Protein AF-R5MSQ9-F1 (afdb_monomer)

Secondary structure (DSSP, 8-state):
--HHHHHHHHHHHHHHHHHHHHHHHHHHHHHHTTSTT-TTTTHHHHHHTS---HHHHHHHTTS-HHHHHHHHHHHHHHHHHHH-HHHHHTT-

Solvent-accessible surface area (backbone atoms only — not comparable to full-atom values): 5289 Å² total; per-residue (Å²): 145,65,68,64,67,56,48,53,50,52,54,50,52,54,50,51,52,52,52,52,52,52,49,52,53,49,47,49,54,57,33,52,62,74,46,62,87,43,96,66,40,66,53,52,52,41,42,75,73,68,63,47,51,63,61,57,52,12,59,77,67,74,50,52,52,64,59,46,54,52,50,47,52,52,54,50,56,58,40,41,52,66,70,35,51,75,64,50,65,76,75,112

Nearest PDB structures (foldseek):
  6dvb-assembly1_F  TM=9.050E-01  e=5.852E-02  Mycobacterium tuberculosis H37Rv
  1or7-assembly3_A  TM=9.015E-01  e=5.175E-02  Escherichia coli
  3hug-assembly6_K  TM=9.315E-01  e=9.572E-02  Mycobacterium tuberculosis H37Rv
  6in7-assembly1_B  TM=8.022E-01  e=5.503E-02  Pseudomonas aeruginosa PAO1
  7lq4-assembly1_A  TM=8.145E-01  e=2.002E-01  Rubrobacter radiotolerans

Radius of gyration: 19.26 Å; Cα contacts (8 Å, |Δi|>4): 48; chains: 1; bounding box: 48×33×52 Å

pLDDT: mean 91.66, std 11.82, range [54.78, 98.56]

Sequence (92 aa):
MYGDETLETRISELKQISVKTKSQIRLVKSSLKKIEDDKWYDIIPMYYFENMKIESIAEELDCSVSTISDNKKRLMNELKVYIFPDTFIEEL

Structure (mmCIF, N/CA/C/O backbone):
data_AF-R5MSQ9-F1
#
_entry.id   AF-R5MSQ9-F1
#
loop_
_atom_site.group_PDB
_atom_site.id
_atom_site.type_symbol
_atom_site.label_atom_id
_atom_site.label_alt_id
_atom_site.label_comp_id
_atom_site.label_asym_id
_atom_site.label_entity_id
_atom_site.label_seq_id
_atom_site.pdbx_PDB_ins_code
_atom_site.Cartn_x
_atom_site.Cartn_y
_atom_site.Cartn_z
_atom_site.occupancy
_atom_site.B_iso_or_equiv
_atom_site.auth_seq_id
_atom_site.auth_comp_id
_atom_site.auth_asym_id
_atom_site.auth_atom_id
_atom_site.pdbx_PDB_model_num
ATOM 1 N N . MET A 1 1 ? 34.774 0.934 -35.288 1.00 55.09 1 MET A N 1
ATOM 2 C CA . MET A 1 1 ? 33.439 0.305 -35.301 1.00 55.09 1 MET A CA 1
ATOM 3 C C . MET A 1 1 ? 33.165 -0.297 -33.918 1.00 55.09 1 MET A C 1
ATOM 5 O O . MET A 1 1 ? 33.129 -1.501 -33.789 1.00 55.09 1 MET A O 1
ATOM 9 N N . TYR A 1 2 ? 33.088 0.531 -32.866 1.00 57.66 2 TYR A N 1
ATOM 10 C CA . TYR A 1 2 ? 32.901 0.067 -31.469 1.00 57.66 2 TYR A CA 1
ATOM 11 C C . TYR A 1 2 ? 31.886 0.920 -30.675 1.00 57.66 2 TYR A C 1
ATOM 13 O O . TYR A 1 2 ? 31.380 0.489 -29.644 1.00 57.66 2 TYR A O 1
ATOM 21 N N . GLY A 1 3 ? 31.555 2.132 -31.146 1.00 63.06 3 GLY A N 1
ATOM 22 C CA . GLY A 1 3 ? 30.606 3.020 -30.463 1.00 63.06 3 GLY A CA 1
ATOM 23 C C . GLY A 1 3 ? 29.133 2.662 -30.682 1.00 63.06 3 GLY A C 1
ATOM 24 O O . GLY A 1 3 ? 28.325 2.884 -29.790 1.00 63.06 3 GLY A O 1
ATOM 25 N N . ASP A 1 4 ? 28.798 2.078 -31.833 1.00 69.56 4 ASP A N 1
ATOM 26 C CA . ASP A 1 4 ? 27.411 1.813 -32.243 1.00 69.56 4 ASP A CA 1
ATOM 27 C C . ASP A 1 4 ? 26.814 0.596 -31.510 1.00 69.56 4 ASP A C 1
ATOM 29 O O . ASP A 1 4 ? 25.760 0.683 -30.891 1.00 69.56 4 ASP A O 1
ATOM 33 N N . GLU A 1 5 ? 27.574 -0.502 -31.424 1.00 70.69 5 GLU A N 1
ATOM 34 C CA . GLU A 1 5 ? 27.202 -1.713 -30.673 1.00 70.69 5 GLU A CA 1
ATOM 35 C C . GLU A 1 5 ? 26.996 -1.436 -29.169 1.00 70.69 5 GLU A C 1
ATOM 37 O O . GLU A 1 5 ? 26.086 -1.975 -28.533 1.00 70.69 5 GLU A O 1
ATOM 42 N N . THR A 1 6 ? 27.788 -0.517 -28.602 1.00 84.75 6 THR A N 1
ATOM 43 C CA . THR A 1 6 ? 27.652 -0.096 -27.197 1.00 84.75 6 THR A CA 1
ATOM 44 C C . THR A 1 6 ? 26.377 0.728 -26.969 1.00 84.75 6 THR A C 1
ATOM 46 O O . THR A 1 6 ? 25.752 0.620 -25.912 1.00 84.75 6 THR A O 1
ATOM 49 N N . LEU A 1 7 ? 25.970 1.556 -27.938 1.00 91.25 7 LEU A N 1
ATOM 50 C CA . LEU A 1 7 ? 24.740 2.350 -27.856 1.00 91.25 7 LEU A CA 1
ATOM 51 C C . LEU A 1 7 ? 23.497 1.472 -28.016 1.00 91.25 7 LEU A C 1
ATOM 53 O O . LEU A 1 7 ? 22.575 1.586 -27.207 1.00 91.25 7 LEU A O 1
ATOM 57 N N . GLU A 1 8 ? 23.500 0.559 -28.985 1.00 91.62 8 GLU A N 1
ATOM 58 C CA . GLU A 1 8 ? 22.407 -0.399 -29.187 1.00 91.62 8 GLU A CA 1
ATOM 59 C C . GLU A 1 8 ? 22.190 -1.288 -27.958 1.00 91.62 8 GLU A C 1
ATOM 61 O O . GLU A 1 8 ? 21.053 -1.489 -27.519 1.00 91.62 8 GLU A O 1
ATOM 66 N N . THR A 1 9 ? 23.278 -1.735 -27.324 1.00 93.56 9 THR A N 1
ATOM 67 C CA . THR A 1 9 ? 23.210 -2.492 -26.064 1.00 93.56 9 THR A CA 1
ATOM 68 C C . THR A 1 9 ? 22.513 -1.684 -24.965 1.00 93.56 9 THR A C 1
ATOM 70 O O . THR A 1 9 ? 21.538 -2.157 -24.380 1.00 93.56 9 THR A O 1
ATOM 73 N N . ARG A 1 10 ? 22.918 -0.425 -24.742 1.00 93.88 10 ARG A N 1
ATOM 74 C CA . ARG A 1 10 ? 22.286 0.455 -23.736 1.00 93.88 10 ARG A CA 1
ATOM 75 C C . ARG A 1 10 ? 20.812 0.724 -24.040 1.00 93.88 10 ARG A C 1
ATOM 77 O O . ARG A 1 10 ? 19.982 0.746 -23.132 1.00 93.88 10 ARG A O 1
ATOM 84 N N . ILE A 1 11 ? 20.464 0.928 -25.312 1.00 95.56 11 ILE A N 1
ATOM 85 C CA . ILE A 1 11 ? 19.070 1.116 -25.739 1.00 95.56 11 ILE A CA 1
ATOM 86 C C . ILE A 1 11 ? 18.248 -0.142 -25.431 1.00 95.56 11 ILE A C 1
ATOM 88 O O . ILE A 1 11 ? 17.116 -0.034 -24.950 1.00 95.56 11 ILE A O 1
ATOM 92 N N . SER A 1 12 ? 18.804 -1.327 -25.685 1.00 95.50 12 SER A N 1
ATOM 93 C CA . SER A 1 12 ? 18.165 -2.608 -25.375 1.00 95.50 12 SER A CA 1
ATOM 94 C C . SER A 1 12 ? 17.926 -2.779 -23.870 1.00 95.50 12 SER A C 1
ATOM 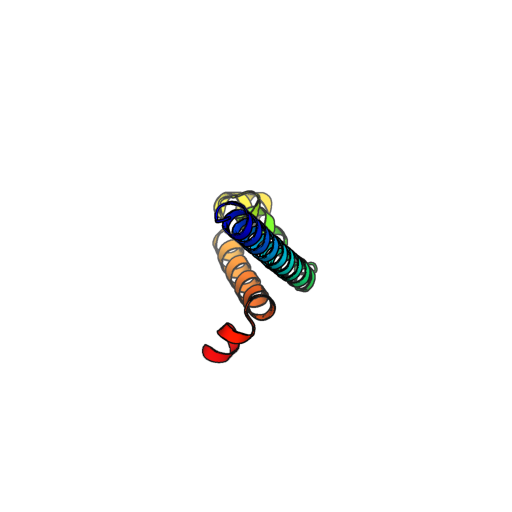96 O O . SER A 1 12 ? 16.803 -3.076 -23.454 1.00 95.50 12 SE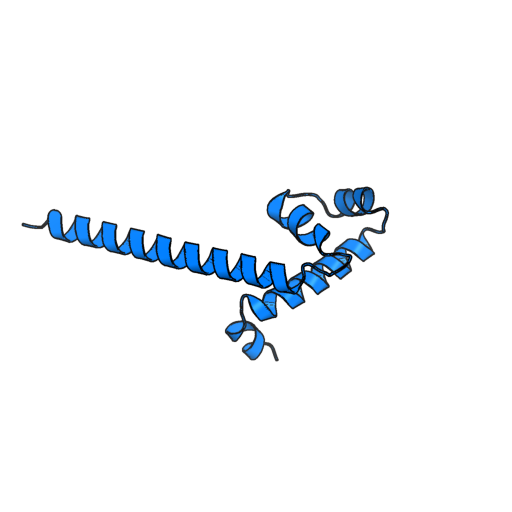R A O 1
ATOM 98 N N . GLU A 1 13 ? 18.932 -2.490 -23.042 1.00 95.56 13 GLU A N 1
ATOM 99 C CA . GLU A 1 13 ? 18.833 -2.544 -21.576 1.00 95.56 13 GLU A CA 1
ATOM 100 C C . GLU A 1 13 ? 17.743 -1.602 -21.041 1.00 95.56 13 GLU A C 1
ATOM 102 O O . GLU A 1 13 ? 16.873 -2.015 -20.267 1.00 95.56 13 GLU A O 1
ATOM 107 N N . LEU A 1 14 ? 17.714 -0.349 -21.508 1.00 95.75 14 LEU A N 1
ATOM 108 C CA . LEU A 1 14 ? 16.687 0.624 -21.117 1.00 95.75 14 LEU A CA 1
ATOM 109 C C . LEU A 1 14 ? 15.278 0.167 -21.521 1.00 95.75 14 LEU A C 1
ATOM 111 O O . LEU A 1 14 ? 14.324 0.317 -20.746 1.00 95.75 14 LEU A O 1
ATOM 115 N N . LYS A 1 15 ? 15.129 -0.424 -22.713 1.00 96.00 15 LYS A N 1
ATOM 116 C CA . LYS A 1 15 ? 13.853 -1.005 -23.161 1.00 96.00 15 LYS A CA 1
ATOM 117 C C . LYS A 1 15 ? 13.421 -2.148 -22.244 1.00 96.00 15 LYS A C 1
ATOM 119 O O . LYS A 1 15 ? 12.258 -2.177 -21.838 1.00 96.00 15 LYS A O 1
ATOM 124 N N . GLN A 1 16 ? 14.332 -3.049 -21.879 1.00 96.12 16 GLN A N 1
ATOM 125 C CA . GLN A 1 16 ? 14.036 -4.160 -20.969 1.00 96.12 16 GLN A CA 1
ATOM 126 C C . GLN A 1 16 ? 13.603 -3.670 -19.583 1.00 96.12 16 GLN A C 1
ATOM 128 O O . GLN A 1 16 ? 12.589 -4.145 -19.063 1.00 96.12 16 GLN A O 1
ATOM 133 N N . ILE A 1 17 ? 14.299 -2.676 -19.020 1.00 95.12 17 ILE A N 1
ATOM 134 C CA . ILE A 1 17 ? 13.915 -2.041 -17.750 1.00 95.12 17 ILE A CA 1
ATOM 135 C C . ILE A 1 17 ? 12.499 -1.470 -17.860 1.00 95.12 17 ILE A C 1
ATOM 137 O O . ILE A 1 17 ? 11.642 -1.793 -17.039 1.00 95.12 17 ILE A O 1
ATOM 141 N N . SER A 1 18 ? 12.210 -0.699 -18.913 1.00 96.31 18 SER A N 1
ATOM 142 C CA . SER A 1 18 ? 10.879 -0.117 -19.130 1.00 96.31 18 SER A CA 1
ATOM 143 C C . SER A 1 18 ? 9.780 -1.182 -19.208 1.00 96.31 18 SER A C 1
ATOM 145 O O . SER A 1 18 ? 8.719 -1.034 -18.593 1.00 96.31 18 SER A O 1
ATOM 147 N N . VAL A 1 19 ? 10.022 -2.279 -19.934 1.00 96.94 19 VAL A N 1
ATOM 148 C CA . VAL A 1 19 ? 9.073 -3.397 -20.051 1.00 96.94 19 VAL A CA 1
ATOM 149 C C . VAL A 1 19 ? 8.832 -4.055 -18.692 1.00 96.94 19 VAL A C 1
ATOM 151 O O . VAL A 1 19 ? 7.671 -4.261 -18.318 1.00 96.94 19 VAL A O 1
ATOM 154 N N . LYS A 1 20 ? 9.899 -4.328 -17.931 1.00 94.31 20 LYS A N 1
ATOM 155 C CA . LYS A 1 20 ? 9.812 -4.926 -16.593 1.00 94.31 20 LYS A CA 1
ATOM 156 C C . LYS A 1 20 ? 9.028 -4.029 -15.636 1.00 94.31 20 LYS A C 1
ATOM 158 O O . LYS A 1 20 ? 8.065 -4.497 -15.030 1.00 94.31 20 LYS A O 1
ATOM 163 N N . THR A 1 21 ? 9.353 -2.737 -15.579 1.00 95.19 21 THR A N 1
ATOM 164 C CA . THR A 1 21 ? 8.640 -1.754 -14.750 1.00 95.19 21 THR A CA 1
ATOM 165 C C . THR A 1 21 ? 7.159 -1.679 -15.116 1.00 95.19 21 THR A C 1
ATOM 167 O O . THR A 1 21 ? 6.302 -1.741 -14.237 1.00 95.19 21 THR A O 1
ATOM 170 N N . LYS A 1 22 ? 6.814 -1.620 -16.411 1.00 96.56 22 LYS A N 1
ATOM 171 C CA . LYS A 1 22 ? 5.406 -1.628 -16.849 1.00 96.56 22 LYS A CA 1
ATOM 172 C C . LYS A 1 22 ? 4.677 -2.901 -16.418 1.00 96.56 22 LYS A C 1
ATOM 174 O O . LYS A 1 22 ? 3.501 -2.832 -16.071 1.00 96.56 22 LYS A O 1
ATOM 179 N N . SER A 1 23 ? 5.354 -4.048 -16.444 1.00 94.75 23 SER A N 1
ATOM 180 C CA . SER A 1 23 ? 4.784 -5.311 -15.970 1.00 94.75 23 SER A CA 1
ATOM 181 C C . SER A 1 23 ? 4.502 -5.284 -14.470 1.00 94.75 23 SER A C 1
ATOM 183 O O . SER A 1 23 ? 3.394 -5.617 -14.057 1.00 94.75 23 SER A O 1
ATOM 185 N N . GLN A 1 24 ? 5.449 -4.791 -13.670 1.00 93.25 24 GLN A N 1
ATOM 186 C CA . GLN A 1 24 ? 5.278 -4.636 -12.223 1.00 93.25 24 GLN A CA 1
ATOM 187 C C . GLN A 1 24 ? 4.134 -3.671 -11.882 1.00 93.25 24 GLN A C 1
ATOM 189 O O . GLN A 1 24 ? 3.303 -3.982 -11.036 1.00 93.25 24 GLN A O 1
ATOM 194 N N . ILE A 1 25 ? 4.022 -2.544 -12.595 1.00 95.50 25 ILE A N 1
ATOM 195 C CA . ILE A 1 25 ? 2.901 -1.607 -12.419 1.00 95.50 25 ILE A CA 1
ATOM 196 C C . ILE A 1 25 ? 1.563 -2.298 -12.710 1.00 95.50 25 ILE A C 1
ATOM 198 O O . ILE A 1 25 ? 0.607 -2.120 -11.957 1.00 95.50 25 ILE A O 1
ATOM 202 N N . ARG A 1 26 ? 1.472 -3.085 -13.792 1.00 96.69 26 ARG A N 1
ATOM 203 C CA . ARG A 1 26 ? 0.246 -3.836 -14.109 1.00 96.69 26 ARG A CA 1
ATOM 204 C C . ARG A 1 26 ? -0.092 -4.849 -13.021 1.00 96.69 26 ARG A C 1
ATOM 206 O O . ARG A 1 26 ? -1.257 -4.930 -12.645 1.00 96.69 26 ARG A O 1
ATOM 213 N N . LEU A 1 27 ? 0.908 -5.560 -12.502 1.00 95.31 27 LEU A N 1
ATOM 214 C CA . LEU A 1 27 ? 0.734 -6.522 -11.418 1.00 95.31 27 LEU A CA 1
ATOM 215 C C . LEU A 1 27 ? 0.159 -5.848 -10.168 1.00 95.31 27 LEU A C 1
ATOM 217 O O . LEU A 1 27 ? -0.887 -6.274 -9.677 1.00 95.31 27 LEU A O 1
ATOM 221 N N . VAL A 1 28 ? 0.770 -4.747 -9.718 1.00 95.00 28 VAL A N 1
ATOM 222 C CA . VAL A 1 28 ? 0.290 -3.979 -8.557 1.00 95.00 28 VAL A CA 1
ATOM 223 C C . VAL A 1 28 ? -1.135 -3.479 -8.789 1.00 95.00 28 VAL A C 1
ATOM 225 O O . VAL A 1 28 ? -1.997 -3.714 -7.950 1.00 95.00 28 VAL A O 1
ATOM 228 N N . LYS A 1 29 ? -1.430 -2.881 -9.952 1.00 96.50 29 LYS A N 1
ATOM 229 C CA . LYS A 1 29 ? -2.792 -2.426 -10.288 1.00 96.50 29 LYS A CA 1
ATOM 230 C C . LYS A 1 29 ? -3.814 -3.562 -10.249 1.00 96.50 29 LYS A C 1
ATOM 232 O O . LYS A 1 29 ? -4.892 -3.396 -9.692 1.00 96.50 29 LYS A O 1
ATOM 237 N N . SER A 1 30 ? -3.479 -4.717 -10.824 1.00 96.81 30 SER A N 1
ATOM 238 C CA . SER A 1 30 ? -4.371 -5.880 -10.807 1.00 96.81 30 SER A CA 1
ATOM 239 C C . SER A 1 30 ? -4.551 -6.478 -9.412 1.00 96.81 30 SER A C 1
ATOM 241 O O . SER A 1 30 ? -5.617 -7.012 -9.135 1.00 96.81 30 SER A O 1
ATOM 243 N N . SER A 1 31 ? -3.542 -6.357 -8.544 1.00 96.25 31 SER A N 1
ATOM 244 C CA . SER A 1 31 ? -3.581 -6.830 -7.156 1.00 96.25 31 SER A CA 1
ATOM 245 C C . SER A 1 31 ? -4.425 -5.911 -6.279 1.00 96.25 31 SER A C 1
ATOM 247 O O . SER A 1 31 ? -5.251 -6.396 -5.519 1.00 96.25 31 SER A O 1
ATOM 249 N N . LEU A 1 32 ? -4.297 -4.589 -6.441 1.00 97.25 32 LEU A N 1
ATOM 250 C CA . LEU A 1 32 ? -5.166 -3.611 -5.774 1.00 97.25 32 LEU A CA 1
ATOM 251 C C . LEU A 1 32 ? -6.637 -3.849 -6.120 1.00 97.25 32 LEU A C 1
ATOM 253 O O . LEU A 1 32 ? -7.479 -3.850 -5.232 1.00 97.25 32 LEU A O 1
ATOM 257 N N . LYS A 1 33 ? -6.927 -4.178 -7.385 1.00 97.50 33 LYS A N 1
ATOM 258 C CA . LYS A 1 33 ? -8.277 -4.548 -7.825 1.00 97.50 33 LYS A CA 1
ATOM 259 C C . LYS A 1 33 ? -8.854 -5.767 -7.083 1.00 97.50 33 LYS A C 1
ATOM 261 O O . LYS A 1 33 ? -10.062 -5.924 -7.015 1.00 97.50 33 LYS A O 1
ATOM 266 N N . LYS A 1 34 ? -8.020 -6.657 -6.532 1.00 96.44 34 LYS A N 1
ATOM 267 C CA . LYS A 1 34 ? -8.498 -7.829 -5.774 1.00 96.44 34 LYS A CA 1
ATOM 268 C C . LYS A 1 34 ? -9.061 -7.476 -4.404 1.00 96.44 34 LYS A C 1
ATOM 270 O O . LYS A 1 34 ? -9.834 -8.265 -3.878 1.00 96.44 34 LYS A O 1
ATOM 275 N N . ILE A 1 35 ? -8.675 -6.327 -3.860 1.00 96.62 35 ILE A N 1
ATOM 276 C CA . ILE A 1 35 ? -9.067 -5.872 -2.524 1.00 96.62 35 ILE A CA 1
ATOM 277 C C . ILE A 1 35 ? -9.918 -4.594 -2.571 1.00 96.62 35 ILE A C 1
ATOM 279 O O . ILE A 1 35 ? -10.143 -3.985 -1.533 1.00 96.62 35 ILE A O 1
ATOM 283 N N . GLU A 1 36 ? -10.362 -4.165 -3.761 1.00 97.38 36 GLU A N 1
ATOM 284 C CA . GLU A 1 36 ? -11.033 -2.868 -3.958 1.00 97.38 36 GLU A CA 1
ATOM 285 C C . GLU A 1 36 ? -12.392 -2.767 -3.249 1.00 97.38 36 GLU A C 1
ATOM 287 O O . GLU A 1 36 ? -12.796 -1.676 -2.863 1.00 97.38 36 GLU A O 1
ATOM 292 N N . ASP A 1 37 ? -13.057 -3.902 -3.018 1.00 97.75 37 ASP A N 1
ATOM 293 C CA . ASP A 1 37 ? -14.346 -3.977 -2.317 1.00 97.75 37 ASP A CA 1
ATOM 294 C C . ASP A 1 37 ? -14.204 -4.022 -0.780 1.00 97.75 37 ASP A C 1
ATOM 296 O O . ASP A 1 37 ? -15.201 -4.081 -0.053 1.00 97.75 37 ASP A O 1
ATOM 300 N N . ASP A 1 38 ? -12.978 -4.039 -0.248 1.00 97.88 38 ASP A N 1
ATOM 301 C CA . ASP A 1 38 ? -12.752 -4.074 1.195 1.00 97.88 38 ASP A CA 1
ATOM 302 C C . ASP A 1 38 ? -13.094 -2.721 1.834 1.00 97.88 38 ASP A C 1
ATOM 304 O O . ASP A 1 38 ? -12.611 -1.675 1.408 1.00 97.88 38 ASP A O 1
ATOM 308 N N . LYS A 1 39 ? -13.871 -2.728 2.925 1.00 97.44 39 LYS A N 1
ATOM 309 C CA . LYS A 1 39 ? -14.277 -1.496 3.629 1.00 97.44 39 LYS A CA 1
ATOM 310 C C . LYS A 1 39 ? -13.111 -0.642 4.145 1.00 97.44 39 LYS A C 1
ATOM 312 O O . LYS A 1 39 ? -13.322 0.506 4.513 1.00 97.44 39 LYS A O 1
ATOM 317 N N . TRP A 1 40 ? -11.916 -1.218 4.250 1.00 98.12 40 TRP A N 1
ATOM 318 C CA . TRP A 1 40 ? -10.703 -0.540 4.692 1.00 98.12 40 TRP A CA 1
ATOM 319 C C . TRP A 1 40 ? -9.722 -0.275 3.544 1.00 98.12 40 TRP A C 1
ATOM 321 O O . TRP A 1 40 ? -8.591 0.134 3.809 1.00 98.12 40 TRP A O 1
ATOM 331 N N . TYR A 1 41 ? -10.119 -0.516 2.290 1.00 98.38 41 TYR A N 1
ATOM 332 C CA . TYR A 1 41 ? -9.264 -0.378 1.111 1.00 98.38 41 TYR A CA 1
ATOM 333 C C . TYR A 1 41 ? -8.525 0.965 1.071 1.00 98.38 41 TYR A C 1
ATOM 335 O O . TYR A 1 41 ? -7.314 0.974 0.842 1.00 98.38 41 TYR A O 1
ATOM 343 N N . ASP A 1 42 ? -9.215 2.064 1.395 1.00 98.19 42 ASP A N 1
ATOM 344 C CA . ASP A 1 42 ? -8.688 3.437 1.351 1.00 98.19 42 ASP A CA 1
ATOM 345 C C . ASP A 1 42 ? -7.445 3.662 2.229 1.00 98.19 42 ASP A C 1
ATOM 347 O O . ASP A 1 42 ? -6.622 4.528 1.929 1.00 98.19 42 ASP A O 1
ATOM 351 N N . ILE A 1 43 ? -7.209 2.815 3.240 1.00 98.44 43 ILE A N 1
ATOM 352 C CA . ILE A 1 43 ? -5.975 2.853 4.038 1.00 98.44 43 ILE A CA 1
ATOM 353 C C . ILE A 1 43 ? -4.730 2.686 3.148 1.00 98.44 43 ILE A C 1
ATOM 355 O O . ILE A 1 43 ? -3.691 3.296 3.412 1.00 98.44 43 ILE A O 1
ATOM 359 N N . ILE A 1 44 ? -4.800 1.850 2.105 1.00 98.19 44 ILE A N 1
ATOM 360 C CA . ILE A 1 44 ? -3.664 1.572 1.216 1.00 98.19 44 ILE A CA 1
ATOM 361 C C . ILE A 1 44 ? -3.245 2.814 0.410 1.00 98.19 44 ILE A C 1
ATOM 363 O O . ILE A 1 44 ? -2.073 3.191 0.529 1.00 98.19 44 ILE A O 1
ATOM 367 N N . PRO A 1 45 ? -4.117 3.464 -0.391 1.00 97.94 45 PRO A N 1
ATOM 368 C CA . PRO A 1 45 ? -3.739 4.667 -1.123 1.00 97.94 45 PRO A CA 1
ATOM 369 C C . PRO A 1 45 ? -3.357 5.829 -0.200 1.00 97.94 45 PRO A C 1
ATOM 371 O O . PRO A 1 45 ? -2.312 6.442 -0.433 1.00 97.94 45 PRO A O 1
ATOM 374 N N . MET A 1 46 ? -4.097 6.063 0.890 1.00 98.44 46 MET A N 1
ATOM 375 C CA . MET A 1 46 ? -3.771 7.122 1.854 1.00 98.44 46 MET A CA 1
ATOM 376 C C . MET A 1 46 ? -2.362 6.944 2.443 1.00 98.44 46 MET A C 1
ATOM 378 O O . MET A 1 46 ? -1.559 7.878 2.496 1.00 98.44 46 MET A O 1
ATOM 382 N N . TYR A 1 47 ? -2.007 5.723 2.852 1.00 98.44 47 TYR A N 1
ATOM 383 C CA . TYR A 1 47 ? -0.712 5.475 3.483 1.00 98.44 47 TYR A CA 1
ATOM 384 C C . TYR A 1 47 ? 0.448 5.428 2.480 1.00 98.44 47 TYR A C 1
ATOM 386 O O . TYR A 1 47 ? 1.499 6.015 2.729 1.00 98.44 47 TYR A O 1
ATOM 394 N N . TYR A 1 48 ? 0.297 4.715 1.358 1.00 97.19 48 TYR A N 1
ATOM 395 C CA . TYR A 1 48 ? 1.416 4.429 0.448 1.00 97.19 48 TYR A CA 1
ATOM 396 C C . TYR A 1 48 ? 1.539 5.395 -0.733 1.00 97.19 48 TYR A C 1
ATOM 398 O O . TYR A 1 48 ? 2.634 5.517 -1.283 1.00 97.19 48 TYR A O 1
ATOM 406 N N . PHE A 1 49 ? 0.456 6.053 -1.154 1.00 96.12 49 PHE A N 1
ATOM 407 C CA . PHE A 1 49 ? 0.478 6.972 -2.301 1.00 96.12 49 PHE A CA 1
ATOM 408 C C . PHE A 1 49 ? 0.426 8.431 -1.854 1.00 96.12 49 PHE A C 1
ATOM 410 O O . PHE A 1 49 ? 1.143 9.263 -2.408 1.00 96.12 49 PHE A O 1
ATOM 417 N N . GLU A 1 50 ? -0.354 8.726 -0.817 1.00 98.00 50 GLU A N 1
ATOM 418 C CA . GLU A 1 50 ? -0.499 10.081 -0.269 1.00 98.00 50 GLU A CA 1
ATOM 419 C C . GLU A 1 50 ? 0.459 10.354 0.902 1.00 98.00 50 GLU A C 1
ATOM 421 O O . GLU A 1 50 ? 0.628 11.500 1.311 1.00 98.00 50 GLU A O 1
ATOM 426 N N . ASN A 1 51 ? 1.157 9.324 1.397 1.00 97.88 51 ASN A N 1
ATOM 427 C CA . ASN A 1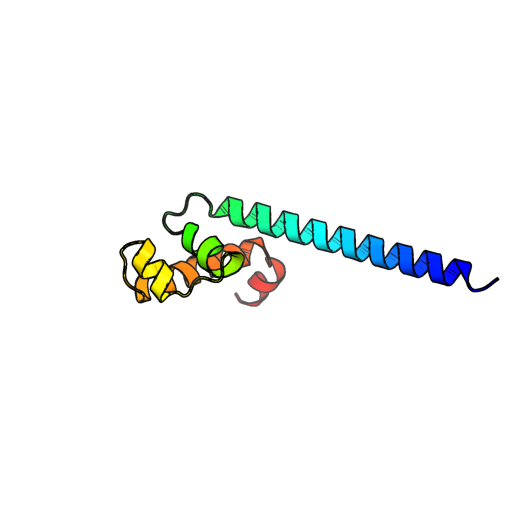 51 ? 2.087 9.400 2.531 1.00 97.88 51 ASN A CA 1
ATOM 428 C C . ASN A 1 51 ? 1.444 9.954 3.818 1.00 97.88 51 ASN A C 1
ATOM 430 O O . ASN A 1 51 ? 2.114 10.613 4.622 1.00 97.88 51 ASN A O 1
ATOM 434 N N . MET A 1 52 ? 0.154 9.686 4.036 1.00 98.44 52 MET A N 1
ATOM 435 C CA . MET A 1 52 ? -0.525 10.052 5.277 1.00 98.44 52 MET A CA 1
ATOM 436 C C . MET A 1 52 ? 0.009 9.237 6.461 1.00 98.44 52 MET A C 1
ATOM 438 O O . MET A 1 52 ? 0.355 8.057 6.347 1.00 98.44 52 MET A O 1
ATOM 442 N N . LYS A 1 53 ? 0.044 9.868 7.639 1.00 98.31 53 LYS A N 1
ATOM 443 C CA . LYS A 1 53 ? 0.353 9.178 8.897 1.00 98.31 53 LYS A CA 1
ATOM 444 C C . LYS A 1 53 ? -0.848 8.355 9.359 1.00 98.31 53 LYS A C 1
ATOM 446 O O . LYS A 1 53 ? -1.987 8.728 9.095 1.00 98.31 53 LYS A O 1
ATOM 451 N N . ILE A 1 54 ? -0.599 7.268 10.091 1.00 97.94 54 ILE A N 1
ATOM 452 C CA . ILE A 1 54 ? -1.661 6.379 10.599 1.00 97.94 54 ILE A CA 1
ATOM 453 C C . ILE A 1 54 ? -2.653 7.160 11.468 1.00 97.94 54 ILE A C 1
ATOM 455 O O . ILE A 1 54 ? -3.851 6.914 11.386 1.00 97.94 54 ILE A O 1
ATOM 459 N N . GLU A 1 55 ? -2.170 8.122 12.254 1.00 98.50 55 GLU A N 1
ATOM 460 C CA . GLU A 1 55 ? -2.997 8.983 13.099 1.00 98.50 55 GLU A CA 1
ATOM 461 C C . GLU A 1 55 ? -3.947 9.857 12.273 1.00 98.50 55 GLU A C 1
ATOM 463 O O . GLU A 1 55 ? -5.124 9.944 12.600 1.00 98.50 55 GLU A O 1
ATOM 468 N N . SER A 1 56 ? -3.465 10.438 11.170 1.00 98.56 56 SER A N 1
ATOM 469 C CA . SER A 1 56 ? -4.290 11.252 10.267 1.00 98.56 56 SER A CA 1
ATOM 470 C C . SER A 1 56 ? -5.326 10.414 9.520 1.00 98.56 56 SER A C 1
ATOM 472 O O . SER A 1 56 ? -6.446 10.859 9.327 1.00 98.56 56 SER A O 1
ATOM 474 N N . ILE A 1 57 ? -4.977 9.184 9.131 1.00 98.50 57 ILE A N 1
ATOM 475 C CA . ILE A 1 57 ? -5.929 8.247 8.510 1.00 98.50 57 ILE A CA 1
ATOM 476 C C . ILE A 1 57 ? -7.005 7.828 9.521 1.00 98.50 57 ILE A C 1
ATOM 478 O O . ILE A 1 57 ? -8.173 7.700 9.171 1.00 98.50 57 ILE A O 1
ATOM 482 N N . ALA A 1 58 ? -6.617 7.605 10.778 1.00 98.50 58 ALA A N 1
ATOM 483 C CA . ALA A 1 58 ? -7.547 7.250 11.844 1.00 98.50 58 ALA A CA 1
ATOM 484 C C . ALA A 1 58 ? -8.549 8.380 12.125 1.00 98.50 58 ALA A C 1
ATOM 486 O O . ALA A 1 58 ? -9.728 8.101 12.322 1.00 98.50 58 ALA A O 1
ATOM 487 N N . GLU A 1 59 ? -8.086 9.633 12.091 1.00 98.25 59 GLU A N 1
ATOM 488 C CA . GLU A 1 59 ? -8.934 10.826 12.181 1.00 98.25 59 GLU A CA 1
ATOM 489 C C . GLU A 1 59 ? -9.884 10.947 10.978 1.00 98.25 59 GLU A C 1
ATOM 491 O O . GLU A 1 59 ? -11.088 11.078 11.176 1.00 98.25 59 GLU A O 1
ATOM 496 N N . GLU A 1 60 ? -9.375 10.821 9.747 1.00 98.00 60 GLU A N 1
ATOM 497 C CA . GLU A 1 60 ? -10.174 10.911 8.511 1.00 98.00 60 GLU A CA 1
ATOM 498 C C . GLU A 1 60 ? -11.278 9.839 8.443 1.00 98.00 60 GLU A C 1
ATOM 500 O O . GLU A 1 60 ? -12.389 10.103 7.987 1.00 98.00 60 GLU A O 1
ATOM 505 N N . LEU A 1 61 ? -10.986 8.625 8.921 1.00 97.06 61 LEU A N 1
ATOM 506 C CA . LEU A 1 61 ? -11.906 7.483 8.896 1.00 97.06 61 LEU A CA 1
ATOM 507 C C . LEU A 1 61 ? -12.704 7.296 10.201 1.00 97.06 61 LEU A C 1
ATOM 509 O O . LEU A 1 61 ? -13.341 6.254 10.364 1.00 97.06 61 LEU A O 1
ATOM 513 N N . ASP A 1 62 ? -12.644 8.260 11.127 1.00 97.50 62 ASP A N 1
ATOM 514 C CA . ASP A 1 62 ? -13.322 8.245 12.436 1.00 97.50 62 ASP A CA 1
ATOM 515 C C . ASP A 1 62 ? -13.174 6.906 13.186 1.00 97.50 62 ASP A C 1
ATOM 517 O O . ASP A 1 62 ? -14.135 6.227 13.563 1.00 97.50 62 ASP A O 1
ATOM 521 N N . CYS A 1 63 ? -11.930 6.457 13.360 1.00 96.75 63 CYS A N 1
ATOM 522 C CA . CYS A 1 63 ? -11.644 5.194 14.030 1.00 96.75 63 CYS A CA 1
ATOM 523 C C . CYS A 1 63 ? -10.339 5.232 14.832 1.00 96.75 63 CYS A C 1
ATOM 525 O O . CYS A 1 63 ? -9.608 6.217 14.870 1.00 96.75 63 CYS A O 1
ATOM 527 N N . SER A 1 64 ? -10.037 4.140 15.537 1.00 98.19 64 SER A N 1
ATOM 528 C CA . SER A 1 64 ? -8.821 4.075 16.352 1.00 98.19 64 SER A CA 1
ATOM 529 C C . SER A 1 64 ? -7.566 3.800 15.516 1.00 98.19 64 SER A C 1
ATOM 531 O O . SER A 1 64 ? -7.578 3.014 14.566 1.00 98.19 64 SER A O 1
ATOM 533 N N . VAL A 1 65 ? -6.436 4.362 15.950 1.00 98.44 65 VAL A N 1
ATOM 534 C CA . VAL A 1 65 ? -5.101 4.119 15.367 1.00 98.44 65 VAL A CA 1
ATOM 535 C C . VAL A 1 65 ? -4.759 2.626 15.302 1.00 98.44 65 VAL A C 1
ATOM 537 O O . VAL A 1 65 ? -4.160 2.168 14.325 1.00 98.44 65 VAL A O 1
ATOM 540 N N . SER A 1 66 ? -5.156 1.842 16.313 1.00 98.31 66 SER A N 1
ATOM 541 C CA . SER A 1 66 ? -4.968 0.386 16.312 1.00 98.31 66 SER A CA 1
ATOM 542 C C . SER A 1 66 ? -5.793 -0.286 15.215 1.00 98.31 66 SER A C 1
ATOM 544 O O . SER A 1 66 ? -5.256 -1.106 14.478 1.00 98.31 66 SER A O 1
ATOM 546 N N . THR A 1 67 ? -7.051 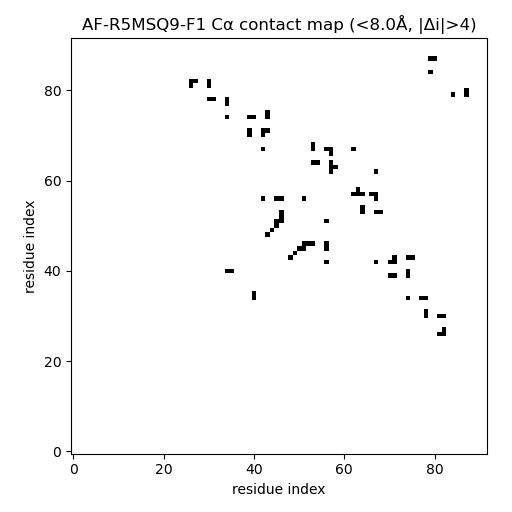0.128 15.024 1.00 98.25 67 THR A N 1
ATOM 547 C CA . THR A 1 67 ? -7.909 -0.387 13.943 1.00 98.25 67 THR A CA 1
ATOM 548 C C . THR A 1 67 ? -7.303 -0.122 12.565 1.00 98.25 67 THR A C 1
ATOM 550 O O . THR A 1 67 ? -7.269 -1.041 11.741 1.00 98.25 67 THR A O 1
ATOM 553 N N . ILE A 1 68 ? -6.769 1.080 12.319 1.00 98.50 68 ILE A N 1
ATOM 554 C CA . ILE A 1 68 ? -6.062 1.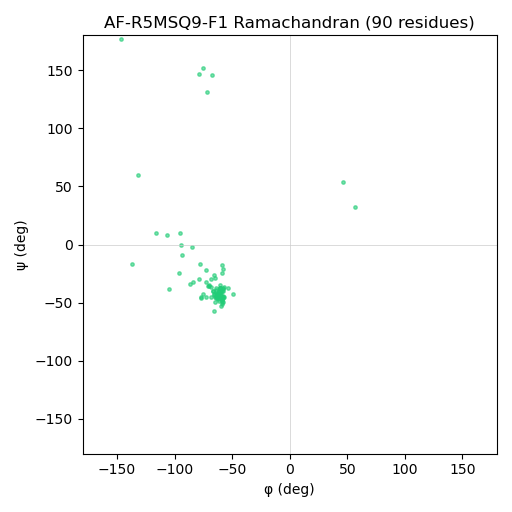381 11.063 1.00 98.50 68 ILE A CA 1
ATOM 555 C C . ILE A 1 68 ? -4.808 0.523 10.923 1.00 98.50 68 ILE A C 1
ATOM 557 O O . ILE A 1 68 ? -4.581 -0.070 9.871 1.00 98.50 68 ILE A O 1
ATOM 561 N N . SER A 1 69 ? -4.004 0.414 11.981 1.00 98.25 69 SER A N 1
ATOM 562 C CA . SER A 1 69 ? -2.756 -0.359 11.963 1.00 98.25 69 SER A CA 1
ATOM 563 C C . SER A 1 69 ? -2.994 -1.835 11.633 1.00 98.25 69 SER A C 1
ATOM 565 O O . SER A 1 69 ? -2.314 -2.393 10.764 1.00 98.25 69 SER A O 1
ATOM 567 N N . ASP A 1 70 ? -3.989 -2.449 12.273 1.00 98.38 70 ASP A N 1
ATOM 568 C CA . ASP A 1 70 ? -4.334 -3.858 12.089 1.00 98.38 70 ASP A CA 1
ATOM 569 C C . ASP A 1 70 ? -4.901 -4.121 10.690 1.00 98.38 70 ASP A C 1
ATOM 571 O O . ASP A 1 70 ? -4.471 -5.057 10.009 1.00 98.38 70 ASP A O 1
ATOM 575 N N . ASN A 1 71 ? -5.811 -3.266 10.208 1.00 98.44 71 ASN A N 1
ATOM 576 C CA . ASN A 1 71 ? -6.390 -3.433 8.874 1.00 98.44 71 ASN A CA 1
ATOM 577 C C . ASN A 1 71 ? -5.385 -3.125 7.763 1.00 98.44 71 ASN A C 1
ATOM 579 O O . ASN A 1 71 ? -5.339 -3.868 6.784 1.00 98.44 71 ASN A O 1
ATOM 583 N N . LYS A 1 72 ? -4.492 -2.144 7.943 1.00 98.25 72 LYS A N 1
ATOM 584 C CA . LYS A 1 72 ? -3.356 -1.919 7.035 1.00 98.25 72 LYS A CA 1
ATOM 585 C C . LYS A 1 72 ? -2.490 -3.168 6.914 1.00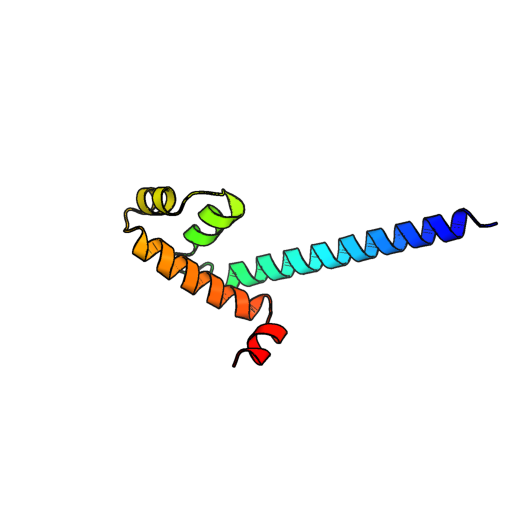 98.25 72 LYS A C 1
ATOM 587 O O . LYS A 1 72 ? -2.094 -3.547 5.813 1.00 98.25 72 LYS A O 1
ATOM 592 N N . LYS A 1 73 ? 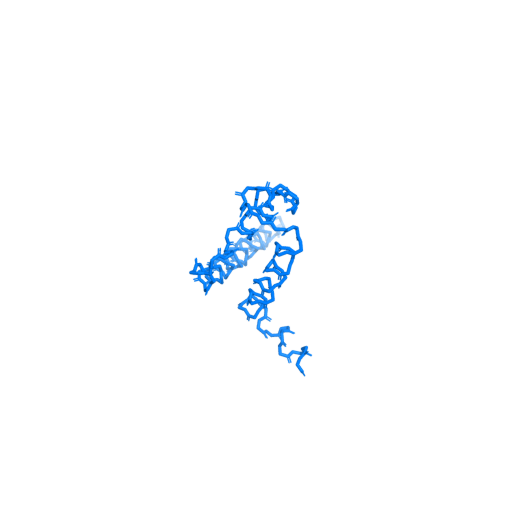-2.182 -3.813 8.046 1.00 97.88 73 LYS A N 1
ATOM 593 C CA . LYS A 1 73 ? -1.389 -5.049 8.075 1.00 97.88 73 LYS A CA 1
ATOM 594 C C . LYS A 1 73 ? -2.120 -6.193 7.369 1.00 97.88 73 LYS A C 1
ATOM 596 O O . LYS A 1 73 ? -1.496 -6.882 6.565 1.00 97.88 73 LYS A O 1
ATOM 601 N N . ARG A 1 74 ? -3.422 -6.368 7.624 1.00 97.94 74 ARG A N 1
ATOM 602 C CA . ARG A 1 74 ? -4.261 -7.380 6.960 1.00 97.94 74 ARG A CA 1
ATOM 603 C C . ARG A 1 74 ? -4.292 -7.184 5.441 1.00 97.94 74 ARG A C 1
ATOM 605 O O . ARG A 1 74 ? -3.952 -8.117 4.722 1.00 97.94 74 ARG A O 1
ATOM 612 N N . LEU A 1 75 ? -4.617 -5.978 4.972 1.00 98.00 75 LEU A N 1
ATOM 613 C CA . LEU A 1 75 ? -4.673 -5.642 3.544 1.00 98.00 75 LEU A CA 1
ATOM 614 C C . LEU A 1 75 ? -3.314 -5.825 2.864 1.00 98.00 75 LEU A C 1
ATOM 616 O O . LEU A 1 75 ? -3.231 -6.365 1.766 1.00 98.00 75 LEU A O 1
ATOM 620 N N . MET A 1 76 ? -2.225 -5.427 3.529 1.00 96.00 76 MET A N 1
ATOM 621 C CA . MET A 1 76 ? -0.881 -5.630 2.993 1.00 96.00 76 MET A CA 1
ATOM 622 C C . MET A 1 76 ? -0.533 -7.117 2.870 1.00 96.00 76 MET A C 1
ATOM 624 O O . MET A 1 76 ? 0.053 -7.528 1.872 1.00 96.00 76 MET A O 1
ATOM 628 N N . ASN A 1 77 ? -0.892 -7.936 3.859 1.00 94.06 77 ASN A N 1
ATOM 629 C CA . ASN A 1 77 ? -0.674 -9.380 3.783 1.00 94.06 77 ASN A CA 1
ATOM 630 C C . ASN A 1 77 ? -1.481 -10.020 2.649 1.00 94.06 77 ASN A C 1
ATOM 632 O O . ASN A 1 77 ? -0.960 -10.888 1.959 1.00 94.06 77 ASN A O 1
ATOM 636 N N . GLU A 1 78 ? -2.703 -9.555 2.412 1.00 94.25 78 GLU A N 1
ATOM 637 C CA . GLU A 1 78 ? -3.515 -10.004 1.283 1.00 94.25 78 GLU A CA 1
ATOM 638 C C . GLU A 1 78 ? -2.898 -9.596 -0.067 1.00 94.25 78 GLU A C 1
ATOM 640 O O . GLU A 1 78 ? 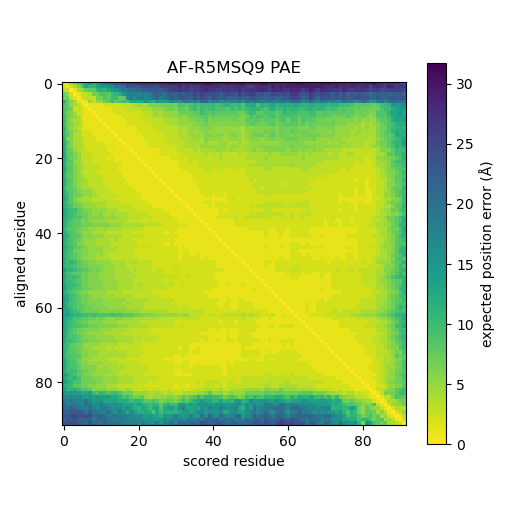-2.752 -10.426 -0.963 1.00 94.25 78 GLU A O 1
ATOM 645 N N . LEU A 1 79 ? -2.416 -8.355 -0.192 1.00 94.69 79 LEU A N 1
ATOM 646 C CA . LEU A 1 79 ? -1.711 -7.885 -1.389 1.00 94.69 79 LEU A CA 1
ATOM 647 C C . LEU A 1 79 ? -0.435 -8.681 -1.686 1.00 94.69 79 LEU A C 1
ATOM 649 O O . LEU A 1 79 ? -0.139 -8.937 -2.855 1.00 94.69 79 LEU A O 1
ATOM 653 N N . LYS A 1 80 ? 0.323 -9.084 -0.657 1.00 91.50 80 LYS A N 1
ATOM 654 C CA . LYS A 1 80 ? 1.560 -9.863 -0.837 1.00 91.50 80 LYS A CA 1
ATOM 655 C C . LYS A 1 80 ? 1.320 -11.170 -1.586 1.00 91.50 80 LYS A C 1
ATOM 657 O O . LYS A 1 80 ? 2.138 -11.505 -2.437 1.00 91.50 80 LYS A O 1
ATOM 662 N N . VAL A 1 81 ? 0.201 -11.852 -1.335 1.00 91.19 81 VAL A N 1
ATOM 663 C CA . VAL A 1 81 ? -0.150 -13.112 -2.014 1.00 91.19 81 VAL A CA 1
ATOM 664 C C . VAL A 1 81 ? -0.269 -12.912 -3.528 1.00 91.19 81 VAL A C 1
ATOM 666 O O . VAL A 1 81 ? 0.154 -13.764 -4.306 1.00 91.19 81 VAL A O 1
ATOM 669 N N . TYR A 1 82 ? -0.803 -11.769 -3.961 1.00 91.25 82 TYR A N 1
ATOM 670 C CA . TYR A 1 82 ? -0.990 -11.469 -5.382 1.00 91.25 82 TYR A CA 1
ATOM 671 C C . TYR A 1 82 ? 0.265 -10.899 -6.053 1.00 91.25 82 TYR A C 1
ATOM 673 O O . TYR A 1 82 ? 0.487 -11.138 -7.240 1.00 91.25 82 TYR A O 1
ATOM 681 N N . ILE A 1 83 ? 1.083 -10.140 -5.317 1.00 89.94 83 ILE A N 1
ATOM 682 C CA . ILE A 1 83 ? 2.269 -9.465 -5.868 1.00 89.94 83 ILE A CA 1
ATOM 683 C C . ILE A 1 83 ? 3.503 -10.382 -5.851 1.00 89.94 83 ILE A C 1
ATOM 685 O O . ILE A 1 83 ? 4.330 -10.303 -6.760 1.00 89.94 83 ILE A O 1
ATOM 689 N N . PHE A 1 84 ? 3.629 -11.253 -4.847 1.00 86.25 84 PHE A N 1
ATOM 690 C CA . PHE A 1 84 ? 4.798 -12.109 -4.622 1.00 86.25 84 PHE A CA 1
ATOM 691 C C . PHE A 1 84 ? 4.391 -13.572 -4.362 1.00 86.25 84 PHE A C 1
ATOM 693 O O . PHE A 1 84 ? 4.698 -14.108 -3.295 1.00 86.25 84 PHE A O 1
ATOM 700 N N . PRO A 1 85 ? 3.704 -14.237 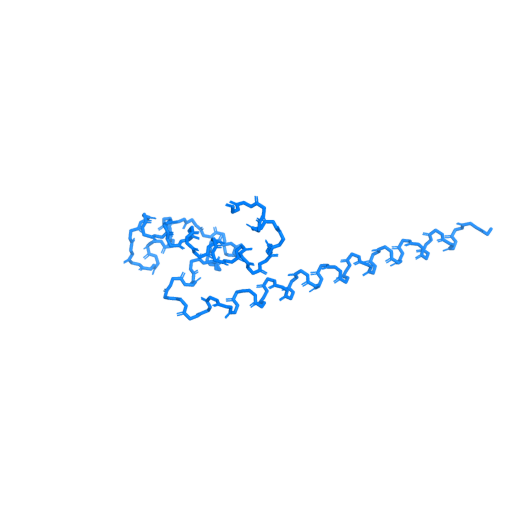-5.310 1.00 74.31 85 PRO A N 1
ATOM 701 C CA . PRO A 1 85 ? 3.216 -15.600 -5.099 1.00 74.31 85 PRO A CA 1
ATOM 702 C C . PRO A 1 85 ? 4.355 -16.582 -4.793 1.00 74.31 85 PRO A C 1
ATOM 704 O O . PRO A 1 85 ? 4.227 -17.395 -3.883 1.00 74.31 85 PRO A O 1
ATOM 707 N N . ASP A 1 86 ? 5.491 -16.452 -5.483 1.00 75.38 86 ASP A N 1
ATOM 708 C CA . ASP A 1 86 ? 6.643 -17.343 -5.305 1.00 75.38 86 ASP A CA 1
ATOM 709 C C . ASP A 1 86 ? 7.287 -17.183 -3.917 1.00 75.38 86 ASP A C 1
ATOM 711 O O . ASP A 1 86 ? 7.621 -18.168 -3.272 1.00 75.38 86 ASP A O 1
ATOM 715 N N . THR A 1 87 ? 7.398 -15.947 -3.414 1.00 67.94 87 THR A N 1
ATOM 716 C CA . THR A 1 87 ? 7.962 -15.662 -2.081 1.00 67.94 87 THR A CA 1
ATOM 717 C C . THR A 1 87 ? 7.016 -16.079 -0.957 1.00 67.94 87 THR A C 1
ATOM 719 O O . THR A 1 87 ? 7.463 -16.493 0.104 1.00 67.94 87 THR A O 1
ATOM 722 N N . PHE A 1 88 ? 5.702 -15.997 -1.178 1.00 61.31 88 PHE A N 1
ATOM 723 C CA . PHE A 1 88 ? 4.714 -16.394 -0.176 1.00 61.31 88 PHE A CA 1
ATOM 724 C C . PHE A 1 88 ? 4.678 -17.914 0.048 1.00 61.31 88 PHE A C 1
ATOM 726 O O . PHE A 1 88 ? 4.477 -18.359 1.173 1.00 61.31 88 PHE A O 1
ATOM 733 N N . ILE A 1 89 ? 4.898 -18.716 -1.001 1.00 63.03 89 ILE A N 1
ATOM 734 C CA . ILE A 1 89 ? 4.931 -20.186 -0.903 1.00 63.03 89 ILE A CA 1
ATOM 735 C C . ILE A 1 89 ? 6.110 -20.672 -0.043 1.00 63.03 89 ILE A C 1
ATOM 737 O O . ILE A 1 89 ? 5.998 -21.710 0.601 1.00 63.03 89 ILE A O 1
ATOM 741 N N . GLU A 1 90 ? 7.216 -19.926 0.003 1.00 60.12 90 GLU A N 1
ATOM 742 C CA . GLU A 1 90 ? 8.397 -20.261 0.813 1.00 60.12 90 GLU A CA 1
ATOM 743 C C . GLU A 1 90 ? 8.228 -19.933 2.313 1.00 60.12 90 GLU A C 1
ATOM 745 O O . GLU A 1 90 ? 8.988 -20.443 3.134 1.00 60.12 90 GLU A O 1
ATOM 750 N N . GLU A 1 91 ? 7.247 -19.098 2.681 1.00 57.56 91 GLU A N 1
ATOM 751 C CA . GLU A 1 91 ? 6.965 -18.682 4.069 1.00 57.56 91 GLU A CA 1
ATOM 752 C C . GLU A 1 91 ? 5.883 -19.542 4.773 1.00 57.56 91 GLU A C 1
ATOM 754 O O . GLU A 1 91 ? 5.567 -19.284 5.939 1.00 57.56 91 GLU A O 1
ATOM 759 N N . LEU A 1 92 ? 5.317 -20.542 4.080 1.00 54.78 92 LEU A N 1
ATOM 760 C CA . LEU A 1 92 ? 4.303 -21.502 4.561 1.00 54.78 92 LEU A CA 1
ATOM 761 C C . LEU A 1 92 ? 4.933 -22.773 5.151 1.00 54.78 92 LEU A C 1
ATOM 763 O O . LEU A 1 92 ? 4.440 -23.212 6.217 1.00 54.78 92 LEU A O 1
#

Foldseek 3Di:
DPVPVVVVVVVVVVVVVVVVVVVLVVLLVVLLVVCVPPPLSVLCCCCPVVVDDLVVVCVVVVHDSVVSVVVVVVSVVSSCCSNPVPVVVVVD

Mean predicted aligned error: 5.62 Å